Protein AF-A0AAW7VWU1-F1 (afdb_monomer)

Structure (mmCIF, N/CA/C/O backbone):
data_AF-A0AAW7VWU1-F1
#
_entry.id   AF-A0AAW7VWU1-F1
#
loop_
_atom_site.group_PDB
_atom_site.id
_atom_site.type_symbol
_atom_site.label_atom_id
_atom_site.label_alt_id
_atom_site.label_comp_id
_atom_site.label_asym_id
_atom_site.label_entity_id
_atom_site.label_seq_id
_atom_site.pdbx_PDB_ins_code
_atom_site.Cartn_x
_atom_site.Cartn_y
_atom_site.Cartn_z
_atom_site.occupancy
_atom_site.B_iso_or_equiv
_atom_site.auth_seq_id
_atom_si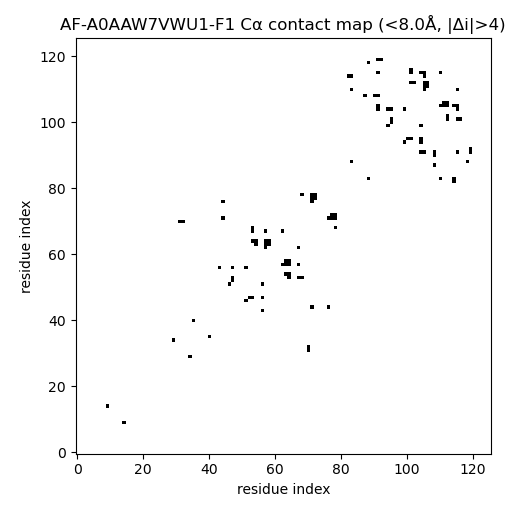te.auth_comp_id
_atom_site.auth_asym_id
_atom_site.auth_atom_id
_atom_site.pdbx_PDB_model_num
ATOM 1 N N . MET A 1 1 ? 53.727 -10.253 22.144 1.00 46.16 1 MET A N 1
ATOM 2 C CA . MET A 1 1 ? 52.913 -9.216 22.817 1.00 46.16 1 MET A CA 1
ATOM 3 C C . MET A 1 1 ? 53.203 -7.838 22.212 1.00 46.16 1 MET A C 1
ATOM 5 O O . MET A 1 1 ? 53.799 -7.016 22.889 1.00 46.16 1 MET A O 1
ATOM 9 N N . THR A 1 2 ? 52.827 -7.564 20.951 1.00 46.50 2 THR A N 1
ATOM 10 C CA . THR A 1 2 ? 53.026 -6.214 20.365 1.00 46.50 2 THR A CA 1
ATOM 11 C C . THR A 1 2 ? 52.267 -6.020 19.045 1.00 46.50 2 THR A C 1
ATOM 13 O O . THR A 1 2 ? 52.846 -6.128 17.974 1.00 46.50 2 THR A O 1
ATOM 16 N N . THR A 1 3 ? 50.967 -5.710 19.086 1.00 49.94 3 THR A N 1
ATOM 17 C CA . THR A 1 3 ? 50.239 -5.228 17.882 1.00 49.94 3 THR A CA 1
ATOM 18 C C . THR A 1 3 ? 49.137 -4.199 18.157 1.00 49.94 3 THR A C 1
ATOM 20 O O . THR A 1 3 ? 48.531 -3.702 17.214 1.00 49.94 3 THR A O 1
ATOM 23 N N . ILE A 1 4 ? 48.903 -3.797 19.411 1.00 53.25 4 ILE A N 1
ATOM 24 C CA . ILE A 1 4 ? 47.860 -2.805 19.744 1.00 53.25 4 ILE A CA 1
ATOM 25 C C . ILE A 1 4 ? 48.403 -1.362 19.656 1.00 53.25 4 ILE A C 1
ATOM 27 O O . ILE A 1 4 ? 47.710 -0.463 19.183 1.00 53.25 4 ILE A O 1
ATOM 31 N N . ALA A 1 5 ? 49.683 -1.137 19.981 1.00 52.19 5 ALA A N 1
ATOM 32 C CA . ALA A 1 5 ? 50.280 0.206 20.021 1.00 52.19 5 ALA A CA 1
ATOM 33 C C . ALA A 1 5 ? 50.376 0.908 18.645 1.00 52.19 5 ALA A C 1
ATOM 35 O O . ALA A 1 5 ? 50.295 2.133 18.563 1.00 52.19 5 ALA A O 1
ATOM 36 N N . ALA A 1 6 ? 50.510 0.158 17.545 1.00 52.66 6 ALA A N 1
ATOM 37 C CA . ALA A 1 6 ? 50.662 0.737 16.204 1.00 52.66 6 ALA A CA 1
ATOM 38 C C . ALA A 1 6 ? 49.341 1.262 15.607 1.00 52.66 6 ALA A C 1
ATOM 40 O O . ALA A 1 6 ? 49.361 2.163 14.767 1.00 52.66 6 ALA A O 1
ATOM 41 N N . ALA A 1 7 ? 48.197 0.720 16.037 1.00 54.06 7 ALA A N 1
ATOM 42 C CA . ALA A 1 7 ? 46.882 1.137 15.555 1.00 54.06 7 ALA A CA 1
ATOM 43 C C . ALA A 1 7 ? 46.431 2.460 16.197 1.00 54.06 7 ALA A C 1
ATOM 45 O O . ALA A 1 7 ? 45.899 3.325 15.504 1.00 54.06 7 ALA A O 1
ATOM 46 N N . MET A 1 8 ? 46.724 2.659 17.487 1.00 56.25 8 MET A N 1
ATOM 47 C CA . MET A 1 8 ? 46.315 3.863 18.225 1.00 56.25 8 MET A CA 1
ATOM 48 C C . MET A 1 8 ? 47.051 5.125 17.749 1.00 56.25 8 MET A C 1
ATOM 50 O O . MET A 1 8 ? 46.448 6.189 17.655 1.00 56.25 8 MET A O 1
ATOM 54 N N . LYS A 1 9 ? 48.316 5.005 17.317 1.00 54.44 9 LYS A N 1
ATOM 55 C CA . LYS A 1 9 ? 49.115 6.137 16.804 1.00 54.44 9 LYS A CA 1
ATOM 56 C C . LYS A 1 9 ? 48.597 6.717 15.472 1.00 54.44 9 LYS A C 1
ATOM 58 O O . LYS A 1 9 ? 48.978 7.819 15.090 1.00 54.44 9 LYS A O 1
ATOM 63 N N . ARG A 1 10 ? 47.729 5.997 14.747 1.00 53.50 10 ARG A N 1
ATOM 64 C CA . ARG A 1 10 ? 47.156 6.457 13.465 1.00 53.50 10 ARG A CA 1
ATOM 65 C C . ARG A 1 10 ? 45.897 7.309 13.624 1.00 53.50 10 ARG A C 1
ATOM 67 O O . ARG A 1 10 ? 45.574 8.052 12.706 1.00 53.50 10 ARG A O 1
ATOM 74 N N . MET A 1 11 ? 45.203 7.212 14.757 1.00 54.50 11 MET A N 1
ATOM 75 C CA . MET A 1 11 ? 43.946 7.935 14.978 1.00 54.50 11 MET A CA 1
ATOM 76 C C . MET A 1 11 ? 44.164 9.413 15.332 1.00 54.50 11 MET A C 1
ATOM 78 O O . MET A 1 11 ? 43.329 10.238 14.985 1.00 54.50 11 MET A O 1
ATOM 82 N N . ASP A 1 12 ? 45.313 9.755 15.920 1.00 52.28 12 ASP A N 1
ATOM 83 C CA . ASP A 1 12 ? 45.617 11.112 16.401 1.00 52.28 12 ASP A CA 1
ATOM 84 C C . ASP A 1 12 ? 46.168 12.062 15.313 1.00 52.28 12 ASP A C 1
ATOM 86 O O . ASP A 1 12 ? 46.314 13.259 15.522 1.00 52.28 12 ASP A O 1
ATOM 90 N N . SER A 1 13 ? 46.480 11.552 14.114 1.00 55.28 13 SER A N 1
ATOM 91 C CA . SER A 1 13 ? 47.166 12.325 13.058 1.00 55.28 13 SER A CA 1
ATOM 92 C C . SER A 1 13 ? 46.264 12.817 11.921 1.00 55.28 13 SER A C 1
ATOM 94 O O . SER A 1 13 ? 46.769 13.400 10.965 1.00 55.28 13 SER A O 1
ATOM 96 N N . GLY A 1 14 ? 44.945 12.585 11.973 1.00 53.44 14 GLY A N 1
ATOM 97 C CA . GLY A 1 14 ? 43.996 13.097 10.969 1.00 53.44 14 GLY A CA 1
ATOM 98 C C . GLY A 1 14 ? 44.249 12.642 9.519 1.00 53.44 14 GLY A C 1
ATOM 99 O O . GLY A 1 14 ? 43.588 13.116 8.596 1.00 53.44 14 GLY A O 1
ATOM 100 N N . GLN A 1 15 ? 45.180 11.715 9.276 1.00 55.59 15 GLN A N 1
ATOM 101 C CA . GLN A 1 15 ? 45.553 11.277 7.932 1.00 55.59 15 GLN A CA 1
ATOM 102 C C . GLN A 1 15 ? 44.607 10.186 7.426 1.00 55.59 15 GLN A C 1
ATOM 104 O O . GLN A 1 15 ? 44.941 9.001 7.358 1.00 55.59 15 GLN A O 1
ATOM 109 N N . SER A 1 16 ? 43.419 10.602 7.000 1.00 51.34 16 SER A N 1
ATOM 110 C CA . SER A 1 16 ? 42.621 9.803 6.072 1.00 51.34 16 SER A CA 1
ATOM 111 C C . SER A 1 16 ? 43.279 9.900 4.697 1.00 51.34 16 SER A C 1
ATOM 113 O O . SER A 1 16 ? 43.162 10.926 4.032 1.00 51.34 16 SER A O 1
ATOM 115 N N . LYS A 1 17 ? 44.004 8.862 4.254 1.00 57.03 17 LYS A N 1
ATOM 116 C CA . LYS A 1 17 ? 44.484 8.811 2.862 1.00 57.03 17 LYS A CA 1
ATOM 117 C C . LYS A 1 17 ? 43.265 8.941 1.935 1.00 57.03 17 LYS A C 1
ATOM 119 O O . LYS A 1 17 ? 42.360 8.110 2.054 1.00 57.03 17 LYS A O 1
ATOM 124 N N . PRO A 1 18 ? 43.203 9.938 1.032 1.00 59.00 18 PRO A N 1
ATOM 125 C CA . PRO A 1 18 ? 42.081 10.050 0.117 1.00 59.00 18 PRO A CA 1
ATOM 126 C C . PRO A 1 18 ? 42.040 8.793 -0.748 1.00 59.00 18 PRO A C 1
ATOM 128 O O . PRO A 1 18 ? 43.045 8.372 -1.326 1.00 59.00 18 PRO A O 1
ATOM 131 N N . ARG A 1 19 ? 40.870 8.155 -0.794 1.00 54.94 19 ARG A N 1
ATOM 132 C CA . ARG A 1 19 ? 40.630 7.023 -1.686 1.00 54.94 19 ARG A CA 1
ATOM 133 C C . ARG A 1 19 ? 40.859 7.520 -3.119 1.00 54.94 19 ARG A C 1
ATOM 135 O O . ARG A 1 19 ? 40.213 8.498 -3.494 1.00 54.94 19 ARG A O 1
ATOM 142 N N . PRO A 1 20 ? 41.739 6.886 -3.916 1.00 63.44 20 PRO A N 1
ATOM 143 C CA . PRO A 1 20 ? 41.928 7.296 -5.301 1.00 63.44 20 PRO A CA 1
ATOM 144 C C . PRO A 1 20 ? 40.573 7.244 -6.021 1.00 63.44 20 PRO A C 1
ATOM 146 O O . PRO A 1 20 ? 39.812 6.291 -5.792 1.00 63.44 20 PRO A O 1
ATOM 149 N N . PRO A 1 21 ? 40.232 8.257 -6.840 1.00 61.19 21 PRO A N 1
ATOM 150 C CA . PRO A 1 21 ? 38.962 8.285 -7.547 1.00 61.19 21 PRO A CA 1
ATOM 151 C C . PRO A 1 21 ? 38.906 7.063 -8.459 1.00 61.19 21 PRO A C 1
ATOM 153 O O . PRO A 1 21 ? 39.658 6.947 -9.425 1.00 61.19 21 PRO A O 1
ATOM 156 N N . GLN A 1 22 ? 38.046 6.103 -8.117 1.00 63.06 22 GLN A N 1
ATOM 157 C CA . GLN A 1 22 ? 37.815 4.965 -8.993 1.00 63.06 22 GLN A CA 1
ATOM 158 C C . GLN A 1 22 ? 37.124 5.483 -10.259 1.00 63.06 22 GLN A C 1
ATOM 160 O O . GLN A 1 22 ? 36.174 6.264 -10.138 1.00 63.06 22 GLN A O 1
ATOM 165 N N . PRO A 1 23 ? 37.555 5.063 -11.462 1.00 56.69 23 PRO A N 1
ATOM 166 C CA . PRO A 1 23 ? 36.863 5.421 -12.685 1.00 56.69 23 PRO A CA 1
ATOM 167 C C . PRO A 1 23 ? 35.432 4.898 -12.585 1.00 56.69 23 PRO A C 1
ATOM 169 O O . PRO A 1 23 ? 35.194 3.690 -12.509 1.00 56.69 23 PRO A O 1
ATOM 172 N N . VAL A 1 24 ? 34.468 5.818 -12.549 1.00 60.47 24 VAL A N 1
ATOM 173 C CA . VAL A 1 24 ? 33.054 5.468 -12.630 1.00 60.47 24 VAL A CA 1
ATOM 174 C C . VAL A 1 24 ? 32.839 4.810 -13.987 1.00 60.47 24 VAL A C 1
ATOM 176 O O . VAL A 1 24 ? 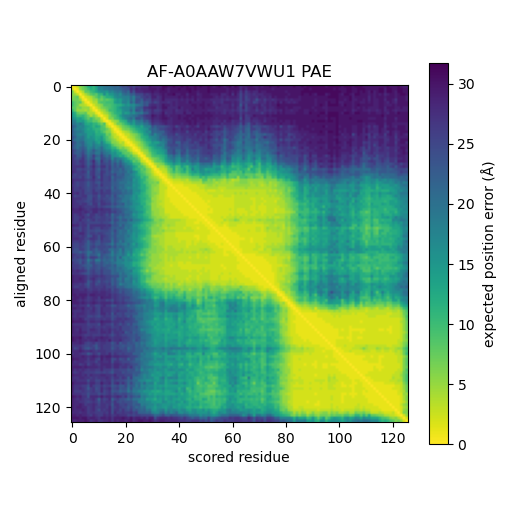32.788 5.480 -15.018 1.00 60.47 24 VAL A O 1
ATOM 179 N N . ARG A 1 25 ? 32.758 3.473 -14.016 1.00 57.22 25 ARG A N 1
ATOM 180 C CA . ARG A 1 25 ? 32.280 2.757 -15.201 1.00 57.22 25 ARG A CA 1
ATOM 181 C C . 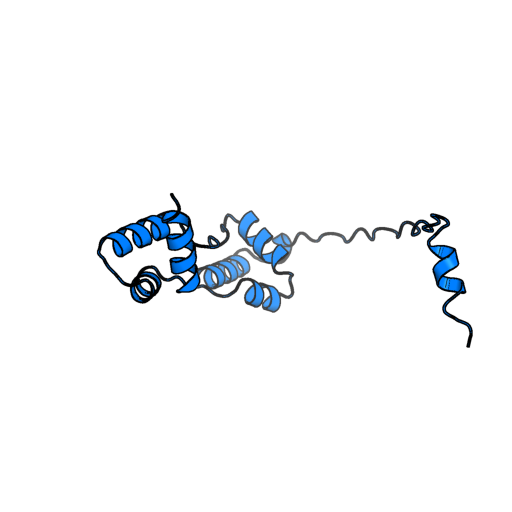ARG A 1 25 ? 30.929 3.376 -15.540 1.00 57.22 25 ARG A C 1
ATOM 183 O O . ARG A 1 25 ? 29.980 3.239 -14.767 1.00 57.22 25 ARG A O 1
ATOM 190 N N . LYS A 1 26 ? 30.849 4.091 -16.665 1.00 52.47 26 LYS A N 1
ATOM 191 C CA . LYS A 1 26 ? 29.580 4.556 -17.226 1.00 52.47 26 LYS A CA 1
ATOM 192 C C . LYS A 1 26 ? 28.833 3.305 -17.669 1.00 52.47 26 LYS A C 1
ATOM 194 O O . LYS A 1 26 ? 28.956 2.877 -18.810 1.00 52.47 26 LYS A O 1
ATOM 199 N N . ILE A 1 27 ? 28.137 2.660 -16.733 1.00 57.16 27 ILE A N 1
ATOM 200 C CA . ILE A 1 27 ? 27.215 1.573 -17.041 1.00 57.16 27 ILE A CA 1
ATOM 201 C C . ILE A 1 27 ? 26.212 2.208 -17.993 1.00 57.16 27 ILE A C 1
ATOM 203 O O . ILE A 1 27 ? 25.461 3.095 -17.580 1.00 57.16 27 ILE A O 1
ATOM 207 N N . GLN A 1 28 ? 26.268 1.830 -19.271 1.00 54.59 28 GLN A N 1
ATOM 208 C CA . GLN A 1 28 ? 25.242 2.218 -20.221 1.00 54.59 28 GLN A CA 1
ATOM 209 C C . GLN A 1 28 ? 23.927 1.724 -19.628 1.00 54.59 28 GLN A C 1
ATOM 211 O O . GLN A 1 28 ? 23.687 0.523 -19.518 1.00 54.59 28 GLN A O 1
ATOM 216 N N . ARG A 1 29 ? 23.126 2.658 -19.116 1.00 52.91 29 ARG A N 1
ATOM 217 C CA . ARG A 1 29 ? 21.805 2.356 -18.586 1.00 52.91 29 ARG A CA 1
ATOM 218 C C . ARG A 1 29 ? 20.942 2.054 -19.798 1.00 52.91 29 ARG A C 1
ATOM 220 O O . ARG A 1 29 ? 20.301 2.965 -20.311 1.00 52.91 29 ARG A O 1
ATOM 227 N N . TYR A 1 30 ? 20.954 0.804 -20.259 1.00 55.56 30 TYR A N 1
ATOM 228 C CA . TYR A 1 30 ? 19.856 0.302 -21.077 1.00 55.56 30 TYR A CA 1
ATOM 229 C C . TYR A 1 30 ? 18.584 0.669 -20.314 1.00 55.56 30 TYR A C 1
ATOM 231 O O . TYR A 1 30 ? 18.496 0.382 -19.108 1.00 55.56 30 TYR A O 1
ATOM 239 N N . ARG A 1 31 ? 17.691 1.457 -20.924 1.00 60.66 31 ARG A N 1
ATOM 240 C CA . ARG A 1 31 ? 16.529 1.938 -20.182 1.00 60.66 31 ARG A CA 1
ATOM 241 C C . ARG A 1 31 ? 15.740 0.690 -19.823 1.00 60.66 31 ARG A C 1
ATOM 243 O O . ARG A 1 31 ? 15.486 -0.149 -20.675 1.00 60.66 31 ARG A O 1
ATOM 250 N N . LEU A 1 32 ? 15.426 0.504 -18.542 1.00 62.50 32 LEU A N 1
ATOM 251 C CA . LEU A 1 32 ? 14.722 -0.711 -18.128 1.00 62.50 32 LEU A CA 1
ATOM 252 C C . LEU A 1 32 ? 13.346 -0.810 -18.814 1.00 62.50 32 LEU A C 1
ATOM 254 O O . LEU A 1 32 ? 12.844 -1.907 -19.018 1.00 62.50 32 LEU A O 1
ATOM 258 N N . THR A 1 33 ? 12.792 0.331 -19.224 1.00 60.19 33 THR A N 1
ATOM 259 C CA . THR A 1 33 ? 11.637 0.467 -20.115 1.00 60.19 33 THR A CA 1
ATOM 260 C C . THR A 1 33 ? 11.794 -0.255 -21.451 1.00 60.19 33 THR A C 1
ATOM 262 O O . THR A 1 33 ? 10.820 -0.812 -21.929 1.00 60.19 33 THR A O 1
ATOM 265 N N . ASP A 1 34 ? 13.002 -0.339 -22.011 1.00 65.69 34 ASP A N 1
ATOM 266 C CA . ASP A 1 34 ? 13.260 -1.051 -23.272 1.00 65.69 34 ASP A CA 1
ATOM 267 C C . ASP A 1 34 ? 13.359 -2.578 -23.062 1.00 65.69 34 ASP A C 1
ATOM 269 O O . ASP A 1 34 ? 13.445 -3.341 -24.020 1.00 65.69 34 ASP A O 1
ATOM 273 N N . ARG A 1 35 ? 13.386 -3.043 -21.801 1.00 69.81 35 ARG A N 1
ATOM 274 C CA . ARG A 1 35 ? 13.544 -4.463 -21.439 1.00 69.81 35 ARG A CA 1
ATOM 275 C C . ARG A 1 35 ? 12.217 -5.217 -21.339 1.00 69.81 35 ARG A C 1
ATOM 277 O O . ARG A 1 35 ? 12.241 -6.441 -21.345 1.00 69.81 35 ARG A O 1
ATOM 284 N N . PHE A 1 36 ? 11.099 -4.509 -21.198 1.00 74.94 36 PHE A N 1
ATOM 285 C CA . PHE A 1 36 ? 9.776 -5.111 -21.072 1.00 74.94 36 PHE A CA 1
ATOM 286 C C . PHE A 1 36 ? 8.886 -4.606 -22.193 1.00 74.94 36 PHE A C 1
ATOM 288 O O . PHE A 1 36 ? 8.730 -3.400 -22.381 1.00 74.94 36 PHE A O 1
ATOM 295 N N . THR A 1 37 ? 8.263 -5.533 -22.908 1.00 78.94 37 THR A N 1
ATOM 296 C CA . THR A 1 37 ? 7.140 -5.196 -23.782 1.00 78.94 37 THR A CA 1
ATOM 297 C C . THR A 1 37 ? 5.964 -4.677 -22.948 1.00 78.94 37 THR A C 1
ATOM 299 O O . THR A 1 37 ? 5.843 -4.969 -21.752 1.00 78.94 37 THR A O 1
ATOM 302 N N . ALA A 1 38 ? 5.060 -3.921 -23.578 1.00 77.50 38 ALA A N 1
ATOM 303 C CA . ALA A 1 38 ? 3.852 -3.431 -22.912 1.00 77.50 38 ALA A CA 1
ATOM 304 C C . ALA A 1 38 ? 3.022 -4.583 -22.306 1.00 77.50 38 ALA A C 1
ATOM 306 O O . ALA A 1 38 ? 2.494 -4.455 -21.202 1.00 77.50 38 ALA A O 1
ATOM 307 N N . ASP A 1 39 ? 2.971 -5.734 -22.980 1.00 81.50 39 ASP A N 1
ATOM 308 C CA . ASP A 1 39 ? 2.242 -6.917 -22.518 1.00 81.50 39 ASP A CA 1
ATOM 309 C C . ASP A 1 39 ? 2.871 -7.571 -21.284 1.00 81.50 39 ASP A C 1
ATOM 311 O O . ASP A 1 39 ? 2.166 -7.920 -20.334 1.00 81.50 39 ASP A O 1
ATOM 315 N N . GLU A 1 40 ? 4.197 -7.725 -21.261 1.00 82.94 40 GLU A N 1
ATOM 316 C CA . GLU A 1 40 ? 4.911 -8.261 -20.095 1.00 82.94 40 GLU A CA 1
ATOM 317 C C . GLU A 1 40 ? 4.723 -7.365 -18.877 1.00 82.94 40 GLU A C 1
ATOM 319 O O . GLU A 1 40 ? 4.472 -7.850 -17.767 1.00 82.94 40 GLU A O 1
ATOM 324 N N . LEU A 1 41 ? 4.776 -6.051 -19.089 1.00 81.56 41 LEU A N 1
ATOM 325 C CA . LEU A 1 41 ? 4.530 -5.109 -18.019 1.00 81.56 41 LEU A CA 1
ATOM 326 C C . LEU A 1 41 ? 3.088 -5.185 -17.515 1.00 81.56 41 LEU A C 1
ATOM 328 O O . LEU A 1 41 ? 2.880 -5.268 -16.306 1.00 81.56 41 LEU A O 1
ATOM 332 N N . ASN A 1 42 ? 2.096 -5.233 -18.404 1.00 84.56 42 ASN A N 1
ATOM 333 C CA . ASN A 1 42 ? 0.694 -5.364 -18.006 1.00 84.56 42 ASN A CA 1
ATOM 334 C C . ASN A 1 42 ? 0.456 -6.616 -17.147 1.00 84.56 42 ASN A C 1
ATOM 336 O O . ASN A 1 42 ? -0.253 -6.549 -16.139 1.00 84.56 42 ASN A O 1
ATOM 340 N N . ARG A 1 43 ? 1.113 -7.740 -17.466 1.00 87.62 43 ARG A N 1
ATOM 341 C CA . ARG A 1 43 ? 1.062 -8.959 -16.636 1.00 87.62 43 ARG A CA 1
ATOM 342 C C . ARG A 1 43 ? 1.675 -8.742 -15.253 1.00 87.62 43 ARG A C 1
ATOM 344 O O . ARG A 1 43 ? 1.086 -9.148 -14.250 1.00 87.62 43 ARG A O 1
ATOM 351 N N . LEU A 1 44 ? 2.834 -8.087 -15.175 1.00 87.25 44 LEU A N 1
ATOM 352 C CA . LEU A 1 44 ? 3.490 -7.773 -13.900 1.00 87.25 44 LEU A CA 1
ATOM 353 C C . LEU A 1 44 ? 2.658 -6.806 -13.046 1.00 87.25 44 LEU A C 1
ATOM 355 O O . LEU A 1 44 ? 2.582 -6.972 -11.827 1.00 87.25 44 LEU A O 1
ATOM 359 N N . VAL A 1 45 ? 2.005 -5.830 -13.677 1.00 85.00 45 VAL A N 1
ATOM 360 C CA . VAL A 1 45 ? 1.090 -4.889 -13.023 1.00 85.00 45 VAL A CA 1
ATOM 361 C C . VAL A 1 45 ? -0.129 -5.620 -12.474 1.00 85.00 45 VAL A C 1
ATOM 363 O O . VAL A 1 45 ? -0.460 -5.426 -11.306 1.00 85.00 45 VAL A O 1
ATOM 366 N N . ALA A 1 46 ? -0.756 -6.495 -13.262 1.00 86.06 46 ALA A N 1
ATOM 367 C CA . ALA A 1 46 ? -1.910 -7.274 -12.819 1.00 86.06 46 ALA A CA 1
ATOM 368 C C . ALA A 1 46 ? -1.570 -8.147 -11.600 1.00 86.06 46 ALA A C 1
ATOM 370 O O . ALA A 1 46 ? -2.293 -8.131 -10.604 1.00 86.06 46 ALA A O 1
ATOM 371 N N . ARG A 1 47 ? -0.421 -8.834 -11.624 1.00 86.75 47 ARG A N 1
ATOM 372 C CA . ARG A 1 47 ? 0.082 -9.631 -10.490 1.00 86.75 47 ARG A CA 1
ATOM 373 C C . ARG A 1 47 ? 0.373 -8.771 -9.258 1.00 86.75 47 ARG A C 1
ATOM 375 O O . ARG A 1 47 ? -0.015 -9.114 -8.141 1.00 86.75 47 ARG A O 1
ATOM 382 N N . TYR A 1 48 ? 0.999 -7.610 -9.453 1.00 87.44 48 TYR A N 1
ATOM 383 C CA . TYR A 1 48 ? 1.237 -6.647 -8.375 1.00 87.44 48 TYR A CA 1
ATOM 384 C C . TYR A 1 48 ? -0.074 -6.133 -7.755 1.00 87.44 48 TYR A C 1
ATOM 386 O O . TYR A 1 48 ? -0.188 -6.049 -6.529 1.00 87.44 48 TYR A O 1
ATOM 394 N N . GLN A 1 49 ? -1.081 -5.837 -8.579 1.00 82.19 49 GLN A N 1
ATOM 395 C CA . GLN A 1 49 ? -2.408 -5.397 -8.136 1.00 82.19 49 GLN A CA 1
ATOM 396 C C . GLN A 1 49 ? -3.207 -6.515 -7.453 1.00 82.19 49 GLN A C 1
ATOM 398 O O . GLN A 1 49 ? -3.902 -6.240 -6.475 1.00 82.19 49 GLN A O 1
ATOM 403 N N . ALA A 1 50 ? -3.040 -7.769 -7.883 1.00 82.69 50 ALA A N 1
ATOM 404 C CA . ALA A 1 50 ? -3.587 -8.952 -7.213 1.00 82.69 50 ALA A CA 1
ATOM 405 C C . ALA A 1 50 ? -2.992 -9.177 -5.807 1.00 82.69 50 ALA A C 1
ATOM 407 O O . ALA A 1 50 ? -3.504 -9.976 -5.026 1.00 82.69 50 ALA A O 1
ATOM 408 N N . GLY A 1 51 ? -1.939 -8.434 -5.452 1.00 78.38 51 GLY A N 1
ATOM 409 C CA . GLY A 1 51 ? -1.354 -8.422 -4.118 1.00 78.38 51 GLY A CA 1
ATOM 410 C C . GLY A 1 51 ? -0.050 -9.199 -4.004 1.00 78.38 51 GLY A C 1
ATOM 411 O O . GLY A 1 51 ? 0.477 -9.295 -2.892 1.00 78.38 51 GLY A O 1
ATOM 412 N N . GLU A 1 52 ? 0.501 -9.701 -5.113 1.00 84.69 52 GLU A N 1
ATOM 413 C CA . GLU A 1 52 ? 1.831 -10.300 -5.100 1.00 84.69 52 GLU A CA 1
ATOM 414 C C . GLU A 1 52 ? 2.892 -9.283 -4.659 1.00 84.69 52 GLU A C 1
ATOM 416 O O . GLU A 1 52 ? 2.848 -8.079 -4.941 1.00 84.69 52 GLU A O 1
ATOM 421 N N . MET A 1 53 ? 3.890 -9.774 -3.927 1.00 85.69 53 MET A N 1
ATOM 422 C CA . MET A 1 53 ? 4.925 -8.917 -3.373 1.00 85.69 53 MET A CA 1
ATOM 423 C C . MET A 1 53 ? 5.837 -8.388 -4.482 1.00 85.69 53 MET A C 1
ATOM 425 O O . MET A 1 53 ? 6.499 -9.156 -5.174 1.00 85.69 53 MET A O 1
ATOM 429 N N . SER A 1 54 ? 5.988 -7.062 -4.555 1.00 85.06 54 SER A N 1
ATOM 430 C CA . SER A 1 54 ? 6.964 -6.395 -5.443 1.00 85.06 54 SER A CA 1
ATOM 431 C C . SER A 1 54 ? 8.383 -6.984 -5.392 1.00 85.06 54 SER A C 1
ATOM 433 O O . SER A 1 54 ? 9.095 -6.940 -6.386 1.00 85.06 54 SER A O 1
ATOM 435 N N . THR A 1 55 ? 8.817 -7.539 -4.255 1.00 86.69 55 THR A N 1
ATOM 436 C CA . THR A 1 55 ? 10.114 -8.224 -4.123 1.00 86.69 55 THR A CA 1
ATOM 437 C C . THR A 1 55 ? 10.172 -9.555 -4.861 1.00 86.69 55 THR A C 1
ATOM 439 O O . THR A 1 55 ? 11.210 -9.866 -5.436 1.00 86.69 55 THR A O 1
ATOM 442 N N . ALA A 1 56 ? 9.088 -10.333 -4.832 1.00 86.50 56 ALA A N 1
ATOM 443 C CA . ALA A 1 56 ? 9.005 -11.611 -5.528 1.00 86.50 56 ALA A CA 1
ATOM 444 C C . ALA A 1 56 ? 8.984 -11.379 -7.044 1.00 86.50 56 ALA A C 1
ATOM 446 O O . ALA A 1 56 ? 9.827 -11.924 -7.750 1.00 86.50 56 ALA A O 1
ATOM 447 N N . LEU A 1 57 ? 8.129 -10.457 -7.501 1.00 89.06 57 LEU A N 1
ATOM 448 C CA . LEU A 1 57 ? 8.035 -10.060 -8.909 1.00 89.06 57 LEU A CA 1
ATOM 449 C C . LEU A 1 57 ? 9.369 -9.521 -9.443 1.00 89.06 57 LEU A C 1
ATOM 451 O O . LEU A 1 57 ? 9.833 -9.933 -10.500 1.00 89.06 57 LEU A O 1
ATOM 455 N N . ALA A 1 58 ? 10.043 -8.650 -8.686 1.00 87.06 58 ALA A N 1
ATOM 456 C CA . ALA A 1 58 ? 11.346 -8.121 -9.085 1.00 87.06 58 ALA A CA 1
ATOM 457 C C . ALA A 1 58 ? 12.424 -9.217 -9.178 1.00 87.06 58 ALA A C 1
ATOM 459 O O . ALA A 1 58 ? 13.229 -9.210 -10.109 1.00 87.06 58 ALA A O 1
ATOM 460 N N . ARG A 1 59 ? 12.427 -10.172 -8.235 1.00 87.50 59 ARG A N 1
ATOM 461 C CA . ARG A 1 59 ? 13.375 -11.295 -8.226 1.00 87.50 59 ARG A CA 1
ATOM 462 C C . ARG A 1 59 ? 13.170 -12.216 -9.427 1.00 87.50 59 ARG A C 1
ATOM 464 O O . ARG A 1 59 ? 14.159 -12.614 -10.030 1.00 87.50 59 ARG A O 1
ATOM 471 N N . GLU A 1 60 ? 11.921 -12.521 -9.772 1.00 86.94 60 GLU A N 1
ATOM 472 C CA . GLU A 1 60 ? 11.566 -13.341 -10.939 1.00 86.94 60 GLU A CA 1
ATOM 473 C C . GLU A 1 60 ? 12.099 -12.731 -12.241 1.00 86.94 60 GLU A C 1
ATOM 475 O O . GLU A 1 60 ? 12.628 -13.437 -13.091 1.00 86.94 60 GLU A O 1
ATOM 480 N N . GLN A 1 61 ? 12.055 -11.403 -12.346 1.00 83.75 61 GLN A N 1
ATOM 481 C CA . GLN A 1 61 ? 12.546 -10.663 -13.509 1.00 83.75 61 GLN A CA 1
ATOM 482 C C . GLN A 1 61 ? 1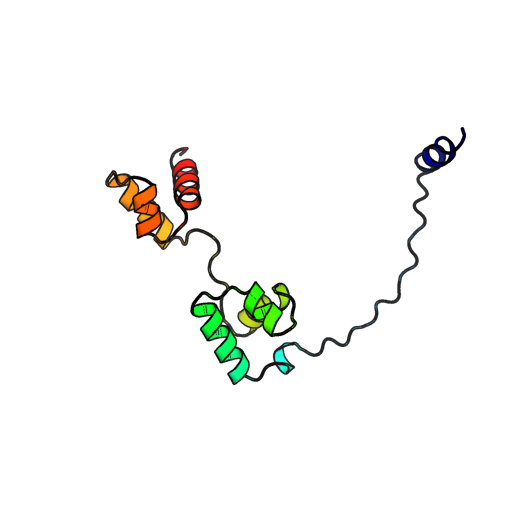4.041 -10.288 -13.423 1.00 83.75 61 GLN A C 1
ATOM 484 O O . GLN A 1 61 ? 14.564 -9.565 -14.275 1.00 83.75 61 GLN A O 1
ATOM 489 N N . GLY A 1 62 ? 14.749 -10.737 -12.378 1.00 84.75 62 GLY A N 1
ATOM 490 C CA . GLY A 1 62 ? 16.178 -10.472 -12.192 1.00 84.75 62 GLY A CA 1
ATOM 491 C C . GLY A 1 62 ? 16.527 -8.987 -12.032 1.00 84.75 62 GLY A C 1
ATOM 492 O O . GLY A 1 62 ? 17.599 -8.555 -12.461 1.00 84.75 62 GLY A O 1
ATOM 493 N N . ILE A 1 63 ? 15.628 -8.186 -11.453 1.00 85.88 63 ILE A N 1
ATOM 494 C CA . ILE A 1 63 ? 15.830 -6.751 -11.214 1.00 85.88 63 ILE A CA 1
ATOM 495 C C . ILE A 1 63 ? 15.731 -6.411 -9.730 1.00 85.88 63 ILE A C 1
ATOM 497 O O . ILE A 1 63 ? 15.109 -7.109 -8.930 1.00 85.88 63 ILE A O 1
ATOM 501 N N . ALA A 1 64 ? 16.334 -5.290 -9.339 1.00 86.50 64 ALA A N 1
ATOM 502 C CA . ALA A 1 64 ? 16.162 -4.787 -7.987 1.00 86.50 64 ALA A CA 1
ATOM 503 C C . ALA A 1 64 ? 14.718 -4.298 -7.772 1.00 86.50 64 ALA A C 1
ATOM 505 O O . ALA A 1 64 ? 14.118 -3.666 -8.644 1.00 86.50 64 ALA A O 1
ATOM 506 N N . LYS A 1 65 ? 14.183 -4.513 -6.561 1.00 86.44 65 LYS A N 1
ATOM 507 C CA . LYS A 1 65 ? 12.850 -4.034 -6.145 1.00 86.44 65 LYS A CA 1
ATOM 508 C C . LYS A 1 65 ? 12.660 -2.539 -6.413 1.00 86.44 65 LYS A C 1
ATOM 510 O O . LYS A 1 65 ? 11.601 -2.126 -6.868 1.00 86.44 65 LYS A O 1
ATOM 515 N N . SER A 1 66 ? 13.673 -1.726 -6.113 1.00 84.56 66 SER A N 1
ATOM 516 C CA . SER A 1 66 ? 13.631 -0.278 -6.346 1.00 84.56 66 SER A CA 1
ATOM 517 C C . SER A 1 66 ? 13.452 0.054 -7.825 1.00 84.56 66 SER A C 1
ATOM 519 O O . SER A 1 66 ? 12.706 0.971 -8.157 1.00 84.56 66 SER A O 1
ATOM 521 N N . THR A 1 67 ? 14.081 -0.715 -8.714 1.00 85.19 67 THR A N 1
ATOM 522 C CA . THR A 1 67 ? 13.936 -0.543 -10.159 1.00 85.19 67 THR A CA 1
ATOM 523 C C . THR A 1 67 ? 12.559 -0.986 -10.642 1.00 85.19 67 THR A C 1
ATOM 525 O O . THR A 1 67 ? 11.955 -0.272 -11.433 1.00 85.19 67 THR A O 1
ATOM 528 N N . PHE A 1 68 ? 12.023 -2.089 -10.110 1.00 86.12 68 PHE A N 1
ATOM 529 C CA . PHE A 1 68 ? 10.653 -2.528 -10.397 1.00 86.12 68 PHE A CA 1
ATOM 530 C C . PHE A 1 68 ? 9.610 -1.477 -9.985 1.00 86.12 68 PHE A C 1
ATOM 532 O O . PHE A 1 68 ? 8.761 -1.103 -10.784 1.00 86.12 68 PHE A O 1
ATOM 539 N N . LEU A 1 69 ? 9.708 -0.929 -8.768 1.00 85.75 69 LEU A N 1
ATOM 540 C CA . LEU A 1 69 ? 8.789 0.116 -8.299 1.00 85.75 69 LEU A CA 1
ATOM 541 C C . LEU A 1 69 ? 8.894 1.408 -9.118 1.00 85.75 69 LEU A C 1
ATOM 543 O O . LEU A 1 69 ? 7.879 2.056 -9.356 1.00 85.75 69 LEU A O 1
ATOM 547 N N . ARG A 1 70 ? 10.103 1.782 -9.557 1.00 83.19 70 ARG A N 1
ATOM 548 C CA . ARG A 1 70 ? 10.286 2.938 -10.441 1.00 83.19 70 ARG A CA 1
ATOM 549 C C . ARG A 1 70 ? 9.612 2.710 -11.793 1.00 83.19 70 ARG A C 1
ATOM 551 O O . ARG A 1 70 ? 8.935 3.603 -12.279 1.00 83.19 70 ARG A O 1
ATOM 558 N N . LEU A 1 71 ? 9.748 1.508 -12.3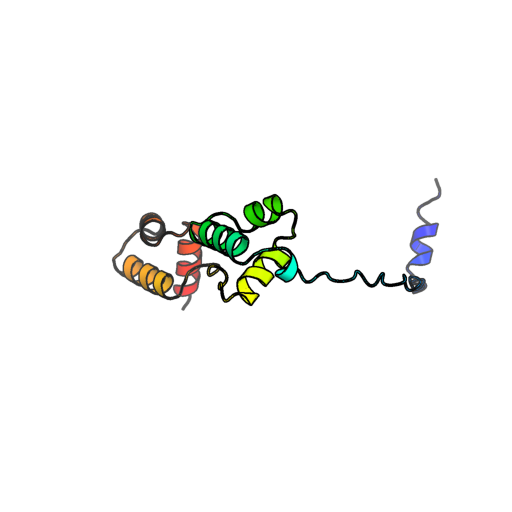46 1.00 81.81 71 LEU A N 1
ATOM 559 C CA . LEU A 1 71 ? 9.126 1.136 -13.612 1.00 81.81 71 LEU A CA 1
ATOM 560 C C . LEU A 1 71 ? 7.592 1.176 -13.525 1.00 81.81 71 LEU A C 1
ATOM 562 O O . LEU A 1 71 ? 6.952 1.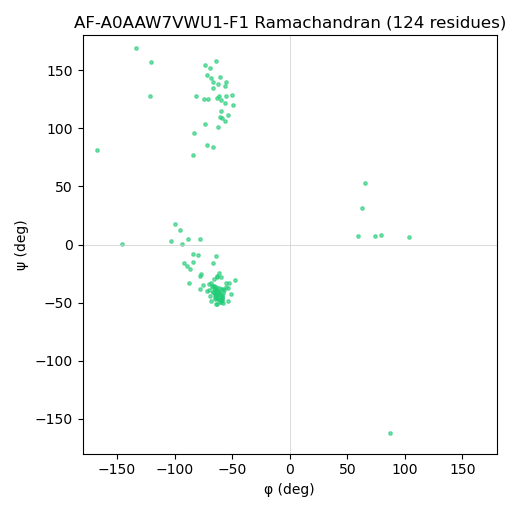698 -14.432 1.00 81.81 71 LEU A O 1
ATOM 566 N N . LEU A 1 72 ? 7.007 0.707 -12.415 1.00 83.19 72 LEU A N 1
ATOM 567 C CA . LEU A 1 72 ? 5.570 0.852 -12.153 1.00 83.19 72 LEU A CA 1
ATOM 568 C C . LEU A 1 72 ? 5.144 2.329 -12.134 1.00 83.19 72 LEU A C 1
ATOM 570 O O . LEU A 1 72 ? 4.184 2.697 -12.805 1.00 83.19 72 LEU A O 1
ATOM 574 N N . ALA A 1 73 ? 5.890 3.180 -11.423 1.00 81.88 73 ALA A N 1
ATOM 575 C CA . ALA A 1 73 ? 5.591 4.608 -11.334 1.00 81.88 73 ALA A CA 1
ATOM 576 C C . ALA A 1 73 ? 5.697 5.328 -12.693 1.00 81.88 73 ALA A C 1
ATOM 578 O O . ALA A 1 73 ? 4.838 6.147 -13.009 1.00 81.88 73 ALA A O 1
ATOM 579 N N . GLU A 1 74 ? 6.708 4.999 -13.508 1.00 79.44 74 GLU A N 1
ATOM 580 C CA . GLU A 1 74 ? 6.884 5.530 -14.872 1.00 79.44 74 GLU A CA 1
ATOM 581 C C . GLU A 1 74 ? 5.690 5.195 -15.790 1.00 79.44 74 GLU A C 1
ATOM 583 O O . GLU A 1 74 ? 5.376 5.973 -16.684 1.00 79.44 74 GLU A O 1
ATOM 588 N N . HIS A 1 75 ? 4.980 4.093 -15.528 1.00 75.31 75 HIS A N 1
ATOM 589 C CA . HIS A 1 75 ? 3.785 3.675 -16.274 1.00 75.31 75 HIS A CA 1
ATOM 590 C C . HIS A 1 75 ? 2.469 4.040 -15.571 1.00 75.31 75 HIS A C 1
ATOM 592 O O . HIS A 1 75 ? 1.420 3.468 -15.860 1.00 75.31 75 HIS A O 1
ATOM 598 N N . GLY A 1 76 ? 2.509 4.974 -14.615 1.00 73.94 76 GLY A N 1
ATOM 599 C CA . GLY A 1 76 ? 1.317 5.459 -13.915 1.00 73.94 76 GLY A CA 1
ATOM 600 C C . GLY A 1 76 ? 0.730 4.476 -12.898 1.00 73.94 76 GLY A C 1
ATOM 601 O O . GLY A 1 76 ? -0.322 4.742 -12.315 1.00 73.94 76 GLY A O 1
ATOM 602 N N . VAL A 1 77 ? 1.406 3.358 -12.625 1.00 78.44 77 VAL A N 1
ATOM 603 C CA . VAL A 1 77 ? 0.996 2.413 -11.586 1.00 78.44 77 VAL A CA 1
ATOM 604 C C . VAL A 1 77 ? 1.521 2.916 -10.249 1.00 78.44 77 VAL A C 1
ATOM 606 O O . VAL A 1 77 ? 2.673 2.699 -9.867 1.00 78.44 77 VAL A O 1
ATOM 609 N N . GLY A 1 78 ? 0.646 3.619 -9.530 1.00 69.31 78 GLY A N 1
ATOM 610 C CA . GLY A 1 78 ? 0.926 4.097 -8.184 1.00 69.31 78 GLY A CA 1
ATOM 611 C C . GLY A 1 78 ? 1.332 2.950 -7.258 1.00 69.31 78 GLY A C 1
ATOM 612 O O . GLY A 1 78 ? 0.765 1.854 -7.291 1.00 69.31 78 GLY A O 1
ATOM 613 N N . THR A 1 79 ? 2.318 3.194 -6.396 1.00 70.38 79 THR A N 1
ATOM 614 C CA . THR A 1 79 ? 2.685 2.214 -5.372 1.00 70.38 79 THR A CA 1
ATOM 615 C C . THR A 1 79 ? 1.509 1.989 -4.433 1.00 70.38 79 THR A C 1
ATOM 617 O O . THR A 1 79 ? 0.882 2.957 -3.994 1.00 70.38 79 THR A O 1
ATOM 620 N N . ARG A 1 80 ? 1.257 0.730 -4.056 1.00 69.75 80 ARG A N 1
ATOM 621 C CA . ARG A 1 80 ? 0.261 0.399 -3.032 1.00 69.75 80 ARG A CA 1
ATOM 622 C C . ARG A 1 80 ? 0.516 1.261 -1.785 1.00 69.75 80 ARG A C 1
ATOM 624 O O . ARG A 1 80 ? 1.659 1.275 -1.310 1.00 69.75 8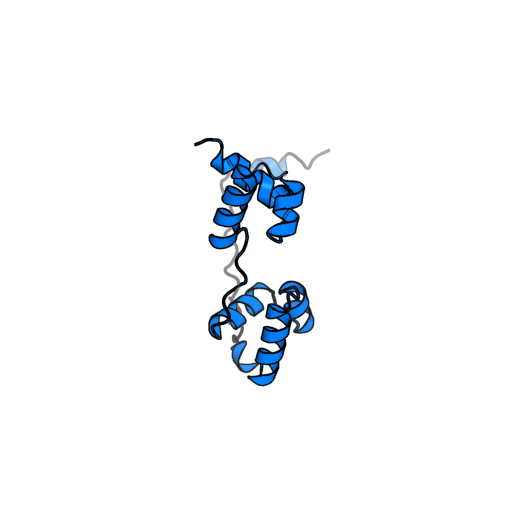0 ARG A O 1
ATOM 631 N N . PRO A 1 81 ? -0.503 1.964 -1.255 1.00 62.44 81 PRO A N 1
ATOM 632 C CA . PRO A 1 81 ? -0.321 2.824 -0.097 1.00 62.44 81 PRO A CA 1
ATOM 633 C C . PRO A 1 81 ? 0.286 2.014 1.047 1.00 62.44 81 PRO A C 1
ATOM 635 O O . PRO A 1 81 ? -0.191 0.926 1.386 1.00 62.44 81 PRO A O 1
ATOM 638 N N . ARG A 1 82 ? 1.385 2.528 1.604 1.00 65.69 82 ARG A N 1
ATOM 639 C CA . ARG A 1 82 ? 1.992 1.960 2.805 1.00 65.69 82 ARG A CA 1
ATOM 640 C C . ARG A 1 82 ? 1.226 2.478 4.014 1.00 65.69 82 ARG A C 1
ATOM 642 O O . ARG A 1 82 ? 1.069 3.682 4.162 1.00 65.69 82 ARG A O 1
ATOM 649 N N . GLY A 1 83 ? 0.788 1.563 4.873 1.00 69.88 83 GLY A N 1
ATOM 650 C CA . GLY A 1 83 ? 0.043 1.898 6.084 1.00 69.88 83 GLY A CA 1
ATOM 651 C C . GLY A 1 83 ? -1.467 2.013 5.869 1.00 69.88 83 GLY A C 1
ATOM 652 O O . GLY A 1 83 ? -2.030 1.479 4.909 1.00 69.88 83 GLY A O 1
ATOM 653 N N . LEU A 1 84 ? -2.134 2.659 6.822 1.00 79.50 84 LEU A N 1
ATOM 654 C CA . LEU A 1 84 ? -3.569 2.905 6.770 1.00 79.50 84 LEU A C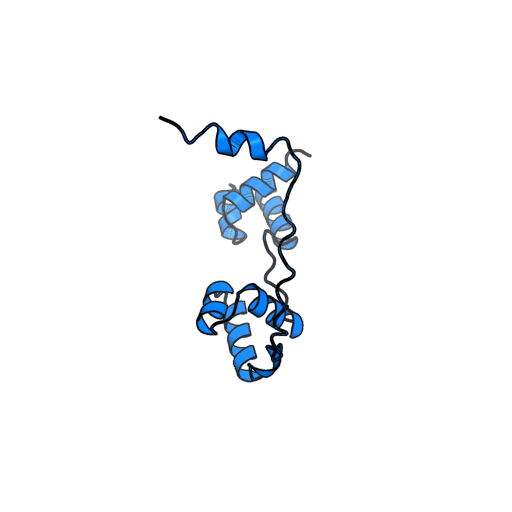A 1
ATOM 655 C C . LEU A 1 84 ? -3.870 4.016 5.766 1.00 79.50 84 LEU A C 1
ATOM 657 O O . LEU A 1 84 ? -3.340 5.113 5.844 1.00 79.50 84 LEU A O 1
ATOM 661 N N . THR A 1 85 ? -4.739 3.729 4.802 1.00 84.44 85 THR A N 1
ATOM 662 C CA . THR A 1 85 ? -5.306 4.776 3.944 1.00 84.44 85 THR A CA 1
ATOM 663 C C . THR A 1 85 ? -6.245 5.662 4.770 1.00 84.44 85 THR A C 1
ATOM 665 O O . THR A 1 85 ? -6.931 5.106 5.634 1.00 84.44 85 THR A O 1
ATOM 668 N N . PRO A 1 86 ? -6.435 6.949 4.435 1.00 83.94 86 PRO A N 1
ATOM 669 C CA . PRO A 1 86 ? -7.356 7.835 5.158 1.00 83.94 86 PRO A CA 1
ATOM 670 C C . PRO A 1 86 ? -8.785 7.281 5.307 1.00 83.94 86 PRO A C 1
ATOM 672 O O . PRO A 1 86 ? -9.444 7.488 6.323 1.00 83.94 86 PRO A O 1
ATOM 675 N N . ALA A 1 87 ? -9.270 6.523 4.317 1.00 83.50 87 ALA A N 1
ATOM 676 C CA . ALA A 1 87 ? -10.565 5.843 4.397 1.00 83.50 87 ALA A CA 1
ATOM 677 C C . ALA A 1 87 ? -10.599 4.784 5.515 1.00 83.50 87 ALA A C 1
ATOM 679 O O . ALA A 1 87 ? -11.521 4.751 6.327 1.00 83.50 87 ALA A O 1
ATOM 680 N N . LYS A 1 88 ? -9.554 3.954 5.594 1.00 88.75 88 LYS A N 1
ATOM 681 C CA . LYS A 1 88 ? -9.385 2.951 6.651 1.00 88.75 88 LYS A CA 1
ATOM 682 C C . LYS A 1 88 ? -9.201 3.587 8.028 1.00 88.75 88 LYS A C 1
ATOM 684 O O . LYS A 1 88 ? -9.738 3.066 8.994 1.00 88.75 88 LYS A O 1
ATOM 689 N N . GLU A 1 89 ? -8.495 4.709 8.128 1.00 91.06 89 GLU A N 1
ATOM 690 C CA . GLU A 1 89 ? -8.359 5.464 9.383 1.00 91.06 89 GLU A CA 1
ATOM 691 C C . GLU A 1 89 ? -9.718 5.928 9.918 1.00 91.06 89 GLU A C 1
ATOM 693 O O . GLU A 1 89 ? -10.058 5.666 11.075 1.00 91.06 89 GLU A O 1
ATOM 698 N N . LYS A 1 90 ? -10.532 6.556 9.056 1.00 91.88 90 LYS A N 1
ATOM 699 C CA . LYS A 1 90 ? -11.901 6.973 9.399 1.00 91.88 90 LYS A CA 1
ATOM 700 C C . LYS A 1 90 ? -12.751 5.787 9.848 1.00 91.88 90 LYS A C 1
ATOM 702 O O . LYS A 1 90 ? -13.475 5.898 10.837 1.00 91.88 90 LYS A O 1
ATOM 707 N N . GLU A 1 91 ? -12.631 4.656 9.159 1.00 92.19 91 GLU A N 1
ATOM 708 C CA . GLU A 1 91 ? -13.363 3.439 9.503 1.00 92.19 91 GLU A CA 1
ATOM 709 C C . GLU A 1 91 ? -12.913 2.850 10.849 1.00 92.19 91 GLU A C 1
ATOM 711 O O . GLU A 1 91 ? -13.759 2.492 11.667 1.00 92.19 91 GLU A O 1
ATOM 716 N N . ILE A 1 92 ? -11.607 2.834 11.145 1.00 93.81 92 ILE A N 1
ATOM 717 C CA . ILE A 1 92 ? -11.086 2.419 12.458 1.00 93.81 92 ILE A CA 1
ATOM 718 C C . ILE A 1 92 ? -11.663 3.292 13.575 1.00 93.81 92 ILE A C 1
ATOM 720 O O . ILE A 1 92 ? -12.149 2.760 14.573 1.00 93.81 92 ILE A O 1
ATOM 724 N N . LEU A 1 93 ? -11.654 4.619 13.410 1.00 94.31 93 LEU A N 1
ATOM 725 C CA . LEU A 1 93 ? -12.213 5.544 14.404 1.00 94.31 93 LEU A CA 1
ATOM 726 C C . LEU A 1 93 ? -13.725 5.361 14.571 1.00 94.31 93 LEU A C 1
ATOM 728 O O . LEU A 1 93 ? -14.243 5.437 15.686 1.00 94.31 93 LEU A O 1
ATOM 732 N N . ARG A 1 94 ? -14.453 5.120 13.476 1.00 94.31 94 ARG A N 1
ATOM 733 C CA . ARG A 1 94 ? -15.896 4.849 13.505 1.00 94.31 94 ARG A CA 1
ATOM 734 C C . ARG A 1 94 ? -16.195 3.567 14.283 1.00 94.31 94 ARG A C 1
ATOM 736 O O . ARG A 1 94 ? -16.999 3.603 15.208 1.00 94.31 94 ARG A O 1
ATOM 743 N N . LEU A 1 95 ? -15.515 2.467 13.959 1.00 93.62 95 LEU A N 1
ATOM 744 C CA . LEU A 1 95 ? -15.708 1.175 14.623 1.00 93.62 95 LEU A CA 1
ATOM 745 C C . LEU A 1 95 ? -15.269 1.211 16.093 1.00 93.62 95 LEU A C 1
ATOM 747 O O . LEU A 1 95 ? -15.922 0.610 16.945 1.00 93.62 95 LEU A O 1
ATOM 751 N N . ARG A 1 96 ? -14.204 1.957 16.418 1.00 93.25 96 ARG A N 1
ATOM 752 C CA . ARG A 1 96 ? -13.769 2.141 17.807 1.00 93.25 96 ARG A CA 1
ATOM 753 C C . ARG A 1 96 ? -14.805 2.900 18.632 1.00 93.25 96 ARG A C 1
ATOM 755 O O . ARG A 1 96 ? -15.085 2.485 19.752 1.00 93.25 96 ARG A O 1
ATOM 762 N N . ARG A 1 97 ? -15.407 3.958 18.074 1.00 92.31 97 ARG A N 1
ATOM 763 C CA . ARG A 1 97 ? -16.510 4.699 18.718 1.00 92.31 97 ARG A CA 1
ATOM 764 C C . ARG A 1 97 ? -17.759 3.842 18.934 1.00 92.31 97 ARG A C 1
ATOM 766 O O . ARG A 1 97 ? -18.491 4.080 19.880 1.00 92.31 97 ARG A O 1
ATOM 773 N N . GLN A 1 98 ? -17.969 2.818 18.108 1.00 93.19 98 GLN A N 1
ATOM 774 C CA . GLN A 1 98 ? -19.039 1.829 18.283 1.00 93.19 98 GLN A CA 1
ATOM 775 C C . GLN A 1 98 ? -18.730 0.768 19.357 1.00 93.19 98 GLN A C 1
ATOM 777 O O . GLN A 1 98 ? -19.496 -0.177 19.514 1.00 93.19 98 GLN A O 1
ATOM 782 N N . GLY A 1 99 ? -17.608 0.883 20.076 1.00 92.69 99 GLY A N 1
ATOM 783 C CA . GLY A 1 99 ? -17.221 -0.060 21.128 1.00 92.69 99 GLY A CA 1
ATOM 784 C C . GLY A 1 99 ? -16.596 -1.358 20.613 1.00 92.69 99 GLY A C 1
ATOM 785 O O . GLY A 1 99 ? -16.346 -2.270 21.399 1.00 92.69 99 GLY A O 1
ATOM 786 N N . MET A 1 100 ? -16.300 -1.466 19.311 1.00 93.44 100 MET A N 1
ATOM 787 C CA . MET A 1 100 ? -15.681 -2.673 18.766 1.00 93.44 100 MET A CA 1
ATOM 788 C C . MET A 1 100 ? -14.250 -2.852 19.297 1.00 93.44 100 MET A C 1
ATOM 790 O O . MET A 1 100 ? -13.459 -1.906 19.417 1.00 93.44 100 MET A O 1
ATOM 794 N N . ILE A 1 101 ? -13.890 -4.100 19.601 1.00 95.31 101 ILE A N 1
ATOM 795 C CA . ILE A 1 101 ? -12.541 -4.441 20.052 1.00 95.31 101 ILE A CA 1
ATOM 796 C C . ILE A 1 101 ? -11.536 -4.346 18.898 1.00 95.31 101 ILE A C 1
ATOM 798 O O . ILE A 1 101 ? -11.837 -4.690 17.757 1.00 95.31 101 ILE A O 1
ATOM 802 N N . ILE A 1 102 ? -10.303 -3.930 19.206 1.00 93.19 102 ILE A N 1
ATOM 803 C CA . ILE A 1 102 ? -9.244 -3.639 18.216 1.00 93.19 102 ILE A CA 1
ATOM 804 C C . ILE A 1 102 ? -9.007 -4.817 17.257 1.00 93.19 102 ILE A C 1
ATOM 806 O O . ILE A 1 102 ? -8.780 -4.617 16.067 1.00 93.19 102 ILE A O 1
ATOM 810 N N . ARG A 1 103 ? -9.095 -6.053 17.762 1.00 93.56 103 ARG A N 1
ATOM 811 C CA . ARG A 1 103 ? -8.904 -7.267 16.960 1.00 93.56 103 ARG A CA 1
ATOM 812 C C . ARG A 1 103 ? -9.952 -7.416 15.854 1.00 93.56 103 ARG A C 1
ATOM 814 O O . ARG A 1 103 ? -9.590 -7.759 14.734 1.00 93.56 103 ARG A O 1
ATOM 821 N N . GLU A 1 104 ? -11.216 -7.133 16.150 1.00 93.75 104 GLU A N 1
ATOM 822 C CA . GLU A 1 104 ? -12.303 -7.214 15.168 1.00 93.75 104 GLU A CA 1
ATOM 823 C C . GLU A 1 104 ? -12.274 -6.029 14.198 1.00 93.75 104 GLU A C 1
ATOM 825 O O . GLU A 1 104 ? -12.480 -6.208 12.998 1.00 93.75 104 GLU A O 1
ATOM 830 N N . ILE A 1 105 ? -11.878 -4.845 14.678 1.00 93.81 105 ILE A N 1
ATOM 831 C CA . ILE A 1 105 ? -11.617 -3.684 13.817 1.00 93.81 105 ILE A CA 1
ATOM 832 C C . ILE A 1 105 ? -10.541 -4.015 12.777 1.00 93.81 105 ILE A C 1
ATOM 834 O O . ILE A 1 1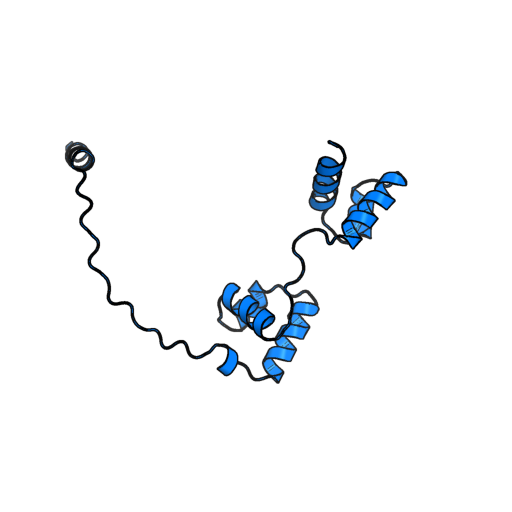05 ? -10.747 -3.795 11.586 1.00 93.81 105 ILE A O 1
ATOM 838 N N . ALA A 1 106 ? -9.405 -4.571 13.211 1.00 91.06 106 ALA A N 1
ATOM 839 C CA . ALA A 1 106 ? -8.287 -4.898 12.330 1.00 91.06 106 ALA A CA 1
ATOM 840 C C . ALA A 1 106 ? -8.693 -5.886 11.224 1.00 91.06 106 ALA A C 1
ATOM 842 O O . ALA A 1 106 ? -8.389 -5.662 10.050 1.00 91.06 106 ALA A O 1
ATOM 843 N N . LYS A 1 107 ? -9.457 -6.928 11.582 1.00 91.69 107 LYS A N 1
ATOM 844 C CA . LYS A 1 107 ? -10.024 -7.874 10.610 1.00 91.69 107 LYS A CA 1
ATOM 845 C C . LYS A 1 107 ? -10.952 -7.177 9.618 1.00 91.69 107 LYS A C 1
ATOM 847 O O . LYS A 1 107 ? -10.781 -7.344 8.415 1.00 91.69 107 LYS A O 1
ATOM 852 N N . ARG A 1 108 ? -11.900 -6.370 10.107 1.00 90.38 108 ARG A N 1
ATOM 853 C CA . ARG A 1 108 ? -12.912 -5.712 9.266 1.00 90.38 108 ARG A CA 1
ATOM 854 C C . ARG A 1 108 ? -12.315 -4.675 8.313 1.00 90.38 108 ARG A C 1
ATOM 856 O O . ARG A 1 108 ? -12.773 -4.540 7.186 1.00 90.38 108 ARG A O 1
ATOM 863 N N . VAL A 1 109 ? -11.278 -3.969 8.751 1.00 89.44 109 VAL A N 1
ATOM 864 C CA . VAL A 1 109 ? -10.572 -2.941 7.967 1.00 89.44 109 VAL A CA 1
ATOM 865 C C . VAL A 1 109 ? -9.495 -3.550 7.049 1.00 89.44 109 VAL A C 1
ATOM 867 O O . VAL A 1 109 ? -8.989 -2.897 6.124 1.00 89.44 109 VAL A O 1
ATOM 870 N N . GLY A 1 110 ? -9.126 -4.812 7.277 1.00 87.50 110 GLY A N 1
ATOM 871 C CA . GLY A 1 110 ? -8.062 -5.491 6.544 1.00 87.50 110 GLY A CA 1
ATOM 872 C C . GLY A 1 110 ? -6.699 -4.854 6.819 1.00 87.50 110 GLY A C 1
ATOM 873 O O . GLY A 1 110 ? -6.010 -4.427 5.885 1.00 87.50 110 GLY A O 1
ATOM 874 N N . CYS A 1 111 ? -6.343 -4.714 8.096 1.00 87.56 111 CYS A N 1
ATOM 875 C CA . CYS A 1 111 ? -5.014 -4.311 8.563 1.00 87.56 111 CYS A CA 1
ATOM 876 C C . CYS A 1 111 ? -4.541 -5.223 9.709 1.00 87.56 111 CYS A C 1
ATOM 878 O O . CYS A 1 111 ? -5.305 -6.038 10.224 1.00 87.56 111 CYS A O 1
ATOM 880 N N . SER A 1 112 ? -3.266 -5.127 10.100 1.00 89.06 112 SER A N 1
ATOM 881 C CA . SER A 1 112 ? -2.769 -5.896 11.247 1.00 89.06 112 SER A CA 1
ATOM 882 C C . SER A 1 112 ? -3.278 -5.315 12.568 1.00 89.06 112 SER A C 1
ATOM 884 O O . SER A 1 112 ? -3.557 -4.118 12.671 1.00 89.06 112 SER A O 1
ATOM 886 N N . TYR A 1 113 ? -3.358 -6.162 13.597 1.00 91.31 113 TYR A N 1
ATOM 887 C CA . TYR A 1 113 ? -3.723 -5.739 14.950 1.00 91.31 113 TYR A CA 1
ATOM 888 C C . TYR A 1 113 ? -2.838 -4.587 15.444 1.00 91.31 113 TYR A C 1
ATOM 890 O O . TYR A 1 113 ? -3.363 -3.562 15.873 1.00 91.31 113 TYR A O 1
ATOM 898 N N . ASP A 1 114 ? -1.514 -4.719 15.311 1.00 91.88 114 ASP A N 1
ATOM 899 C CA . ASP A 1 114 ? -0.563 -3.673 15.699 1.00 91.88 114 ASP A CA 1
ATOM 900 C C . ASP A 1 114 ? -0.791 -2.367 14.947 1.00 91.88 114 ASP A C 1
ATOM 902 O O . ASP A 1 114 ? -0.736 -1.300 15.549 1.00 91.88 114 ASP A O 1
ATOM 906 N N . THR A 1 115 ? -1.129 -2.437 13.657 1.00 90.88 115 THR A N 1
ATOM 907 C CA . THR A 1 115 ? -1.432 -1.243 12.858 1.00 90.88 115 THR A CA 1
ATOM 908 C C . THR A 1 115 ? -2.648 -0.505 13.421 1.00 90.88 115 THR A C 1
ATOM 910 O O . THR A 1 115 ? -2.593 0.706 13.621 1.00 90.88 115 THR A O 1
ATOM 913 N N . ALA A 1 116 ? -3.731 -1.227 13.728 1.00 90.19 116 ALA A N 1
ATOM 914 C CA . ALA A 1 116 ? -4.924 -0.633 14.329 1.00 90.19 116 ALA A CA 1
ATOM 915 C C . ALA A 1 116 ? -4.660 -0.109 15.753 1.00 90.19 116 ALA A C 1
ATOM 917 O O . ALA A 1 116 ? -5.119 0.979 16.099 1.00 90.19 116 ALA A O 1
ATOM 918 N N . ARG A 1 117 ? -3.900 -0.851 16.571 1.00 93.75 117 ARG A N 1
ATOM 919 C CA . ARG A 1 117 ? -3.542 -0.463 17.944 1.00 93.75 117 ARG A CA 1
ATOM 920 C C . ARG A 1 117 ? -2.685 0.801 17.971 1.00 93.75 117 ARG A C 1
ATOM 922 O O . ARG A 1 117 ? -3.025 1.726 18.698 1.00 93.75 117 ARG A O 1
ATOM 929 N N . LEU A 1 118 ? -1.604 0.848 17.191 1.00 91.81 118 LEU A N 1
ATOM 930 C CA . LEU A 1 118 ? -0.702 2.003 17.121 1.00 91.81 118 LEU A CA 1
ATOM 931 C C . LEU A 1 118 ? -1.432 3.250 16.622 1.00 91.81 118 LEU A C 1
ATOM 933 O O . LEU A 1 118 ? -1.275 4.320 17.202 1.00 91.81 118 LEU A O 1
ATOM 937 N N . PHE A 1 119 ? -2.276 3.101 15.599 1.00 91.62 119 PHE A N 1
ATOM 938 C CA . PHE A 1 119 ? -3.087 4.203 15.090 1.00 91.62 119 PHE A CA 1
ATOM 939 C C . PHE A 1 119 ? -4.058 4.751 16.151 1.00 91.62 119 PHE A C 1
ATOM 941 O O . PHE A 1 119 ? -4.145 5.962 16.337 1.00 91.62 119 PHE A O 1
ATOM 948 N N . LEU A 1 120 ? -4.760 3.873 16.877 1.00 91.94 120 LEU A N 1
ATOM 949 C CA . LEU A 1 120 ? -5.683 4.288 17.939 1.00 91.94 120 LEU A CA 1
ATOM 950 C C . LEU A 1 120 ? -4.966 4.911 19.141 1.00 91.94 120 LEU A C 1
ATOM 952 O O . LEU A 1 120 ? -5.488 5.862 19.712 1.00 91.94 120 LEU A O 1
ATOM 956 N N . LEU A 1 121 ? -3.784 4.408 19.512 1.00 91.56 121 LEU A N 1
ATOM 957 C CA . LEU A 1 121 ? -2.958 5.010 20.562 1.00 91.56 121 LEU A CA 1
ATOM 958 C C . LEU A 1 121 ? -2.529 6.427 20.176 1.00 91.56 121 LEU A C 1
ATOM 960 O O . LEU A 1 121 ? -2.715 7.344 20.964 1.00 91.56 121 LEU A O 1
ATOM 964 N N . ALA A 1 122 ? -2.047 6.619 18.946 1.00 89.00 122 ALA A N 1
ATOM 965 C CA . ALA A 1 122 ? -1.641 7.933 18.452 1.00 89.00 122 ALA A CA 1
ATOM 966 C C . ALA A 1 122 ? -2.800 8.946 18.385 1.00 89.00 122 ALA A C 1
ATOM 968 O O . ALA A 1 122 ? -2.564 10.143 18.485 1.00 89.00 122 ALA A O 1
ATOM 969 N N . LYS A 1 123 ? -4.046 8.483 18.205 1.00 86.81 123 LYS A N 1
ATOM 970 C CA . LYS A 1 123 ? -5.248 9.335 18.152 1.00 86.81 123 LYS A CA 1
ATOM 971 C C . LYS A 1 123 ? -5.946 9.550 19.493 1.00 86.81 123 LYS A C 1
ATOM 973 O O . LYS A 1 123 ? -6.795 10.422 19.565 1.00 86.81 123 LYS A O 1
ATOM 978 N N . GLY A 1 124 ? -5.645 8.744 20.511 1.00 72.06 124 GLY A N 1
ATOM 979 C CA . GLY A 1 124 ? -6.186 8.904 21.865 1.00 72.06 124 GLY A CA 1
ATOM 980 C C . GLY A 1 124 ? -5.293 9.723 22.799 1.00 72.06 124 GLY A C 1
ATOM 981 O O . GLY A 1 124 ? -5.623 9.852 23.971 1.00 72.06 124 GLY A O 1
ATOM 982 N N . SER A 1 125 ? -4.145 10.203 22.312 1.00 60.22 125 SER A N 1
ATOM 983 C CA . SER A 1 125 ? -3.244 11.123 23.026 1.00 60.22 125 SER A CA 1
ATOM 984 C C . SER A 1 125 ? -3.483 12.599 22.668 1.00 60.22 125 SER A C 1
ATOM 986 O O . SER A 1 125 ? -2.643 13.430 22.997 1.00 60.22 125 SER A O 1
ATOM 988 N N . ASP A 1 126 ? -4.595 12.890 21.992 1.00 43.97 126 ASP A N 1
ATOM 989 C CA . ASP A 1 126 ? -5.095 14.217 21.604 1.00 43.97 126 ASP A CA 1
ATOM 990 C C . ASP A 1 126 ? -6.449 14.434 22.299 1.00 43.97 126 ASP A C 1
ATOM 992 O O . ASP A 1 126 ? -6.687 15.549 22.811 1.00 43.97 126 ASP A O 1
#

Nearest PDB structures (foldseek):
  4zms-assembly1_B  TM=4.160E-01  e=1.830E-01  Streptococcus pneumoniae R6
  5ds9-assembly1_B  TM=4.950E-01  e=1.068E+00  Escherichia coli K-12
  1trr-assembly1_A  TM=4.056E-01  e=7.077E-01  Escherichia coli
  7ng0-assembly1_A-2  TM=4.368E-01  e=2.433E+00  Geobacillus thermoleovorans CCB_US3_UF5
  8qu6-assembly1_F  TM=3.652E-01  e=5.542E+00  Mycolicibacterium smegmatis MC2 155

pLDDT: mean 76.93, std 15.04, range [43.97, 95.31]

Solvent-accessible surface area (backbone atoms only — not comparable to full-atom values): 7942 Å² total; per-residue (Å²): 143,87,72,66,73,71,60,60,66,56,70,81,64,76,72,72,77,79,77,76,85,70,81,77,76,78,70,79,71,71,56,69,72,80,74,48,55,73,66,59,46,52,52,53,49,52,44,44,72,76,62,50,54,62,60,57,58,15,53,77,70,75,45,55,44,70,56,47,54,48,54,34,47,77,71,71,42,71,75,80,78,83,75,78,51,74,70,48,48,54,47,48,55,52,42,47,73,71,69,49,53,61,66,60,44,11,62,76,66,71,51,51,50,65,59,46,48,54,53,52,54,69,63,70,77,114

Mean predicted aligned error: 14.89 Å

Secondary structure (DSSP, 8-state):
--SSHHHHTTTTT---PPPP-----------GGGGS-HHHHHHHHHHHHTT--HHHHHHHTT--HHHHHHHHHHTT-PPPPPS--HHHHHHHHHHHHTT--HHHHHHHHTS-HHHHHHHHHHHS--

Radius of gyration: 25.24 Å; Cα contacts (8 Å, |Δi|>4): 63; chains: 1; bounding box: 72×28×47 Å

Sequence (126 aa):
MTTIAAAMKRMDSGQSKPRPPQPVRKIQRYRLTDRFTADELNRLVARYQAGEMSTALAREQGIAKSTFLRLLAEHGVGTRPRGLTPAKEKEILRLRRQGMIIREIAKRVGCSYDTARLFLLAKGSD

Foldseek 3Di:
DDDPVVVVVVVPPPDPPPDPPDPPPPPPCPPVVVVDDPVRVVVLLVCVVVPDDLCVSCVVVVHDSVSSQVVCVVVVNDDDDDAADPVLLVQLVVCVVVVDDLCVSCVVSVHDSVSSVVSVVVVVVD